Protein AF-A0A1M7G086-F1 (afdb_monomer_lite)

InterPro domains:
  IPR045601 Domain of unknown function DUF6455 [PF20056] (31-114)

Structure (mmCIF, N/CA/C/O backbone):
data_AF-A0A1M7G086-F1
#
_entry.id   AF-A0A1M7G086-F1
#
loop_
_atom_site.group_PDB
_atom_site.id
_atom_site.type_symbol
_atom_site.label_atom_id
_atom_site.label_alt_id
_atom_site.label_comp_id
_atom_site.label_asym_id
_atom_site.label_entity_id
_atom_site.label_seq_id
_atom_site.pdbx_PDB_ins_code
_atom_site.Cartn_x
_atom_site.C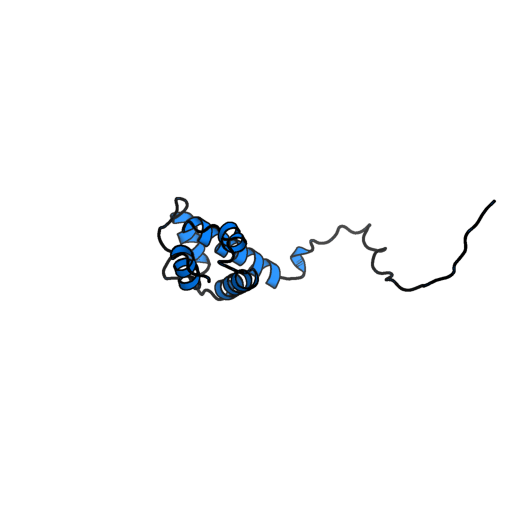artn_y
_atom_site.Cartn_z
_atom_site.occupancy
_atom_site.B_iso_or_equiv
_atom_site.auth_seq_id
_atom_site.auth_comp_id
_atom_site.auth_asym_id
_atom_site.auth_atom_id
_atom_site.pdbx_PDB_model_num
ATOM 1 N N . MET A 1 1 ? -22.272 62.117 -4.394 1.00 41.25 1 MET A N 1
ATOM 2 C CA . MET A 1 1 ? -21.751 61.098 -5.332 1.00 41.25 1 MET A CA 1
ATOM 3 C C . MET A 1 1 ? -20.265 61.416 -5.465 1.00 41.25 1 MET A C 1
ATOM 5 O O . MET A 1 1 ? -19.982 62.514 -5.905 1.00 41.25 1 MET A O 1
ATOM 9 N N . THR A 1 2 ? -19.263 60.685 -4.978 1.00 35.91 2 THR A N 1
ATOM 10 C CA . THR A 1 2 ? -19.073 59.279 -4.563 1.00 35.91 2 THR A CA 1
ATOM 11 C C . THR A 1 2 ? -17.717 59.305 -3.799 1.00 35.91 2 THR A C 1
ATOM 13 O O . THR A 1 2 ? -16.793 59.944 -4.287 1.00 35.91 2 THR A O 1
ATOM 16 N N . GLN A 1 3 ? -17.606 58.961 -2.501 1.00 42.09 3 GLN A N 1
ATOM 17 C CA . GLN A 1 3 ? -17.031 57.695 -1.964 1.00 42.09 3 GLN A CA 1
ATOM 18 C C . GLN A 1 3 ? -15.925 57.094 -2.873 1.00 42.09 3 GLN A C 1
ATOM 20 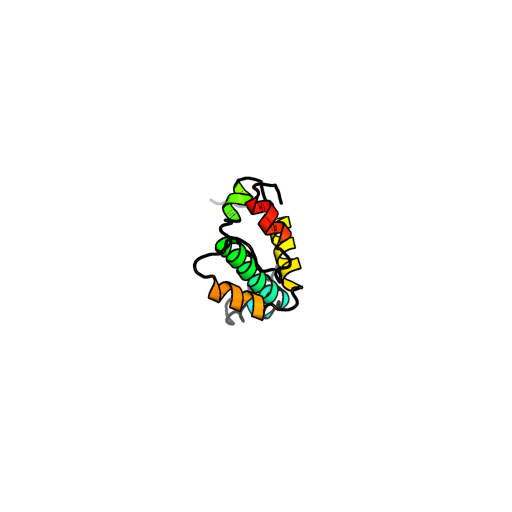O O . GLN A 1 3 ? -16.173 56.932 -4.058 1.00 42.09 3 GLN A O 1
ATOM 25 N N . VAL A 1 4 ? -14.692 56.752 -2.465 1.00 45.81 4 VAL A N 1
ATOM 26 C CA . VAL A 1 4 ? -14.196 55.893 -1.360 1.00 45.81 4 VAL A CA 1
ATOM 27 C C . VAL A 1 4 ? -12.667 56.153 -1.272 1.00 45.81 4 VAL A C 1
ATOM 29 O O . VAL A 1 4 ? -11.994 56.137 -2.295 1.00 45.81 4 VAL A O 1
ATOM 32 N N . LYS A 1 5 ? -12.111 56.715 -0.194 1.00 41.81 5 LYS A N 1
ATOM 33 C CA . LYS A 1 5 ? -11.419 56.064 0.942 1.00 41.81 5 LYS A CA 1
ATOM 34 C C . LYS A 1 5 ? -10.321 55.021 0.634 1.00 41.81 5 LYS A C 1
ATOM 36 O O . LYS A 1 5 ? -10.526 54.031 -0.047 1.00 41.81 5 LYS A O 1
ATOM 41 N N . ASP A 1 6 ? -9.212 55.249 1.335 1.00 43.94 6 ASP A N 1
ATOM 42 C CA . ASP A 1 6 ? -8.235 54.285 1.849 1.00 43.94 6 ASP A CA 1
ATOM 43 C C . ASP A 1 6 ? -7.081 53.784 0.969 1.00 43.94 6 ASP A C 1
ATOM 45 O O . ASP A 1 6 ? -7.074 52.719 0.361 1.00 43.94 6 ASP A O 1
ATOM 49 N N . LYS A 1 7 ? -5.998 54.553 1.101 1.00 50.75 7 LYS A N 1
ATOM 50 C CA . LYS A 1 7 ? -4.621 54.077 1.176 1.00 50.75 7 LYS A CA 1
ATOM 51 C C . LYS A 1 7 ? -4.497 52.951 2.216 1.00 50.75 7 LYS A C 1
ATOM 53 O O . LYS A 1 7 ? -4.474 53.242 3.407 1.00 50.75 7 LYS A O 1
ATOM 58 N N . ARG A 1 8 ? -4.281 51.700 1.804 1.00 43.16 8 ARG A N 1
ATOM 59 C CA . ARG A 1 8 ? -3.604 50.703 2.656 1.00 43.16 8 ARG A CA 1
ATOM 60 C C . ARG A 1 8 ? -2.982 49.579 1.822 1.00 43.16 8 ARG A C 1
ATOM 62 O O . ARG A 1 8 ? -3.694 48.825 1.179 1.00 43.16 8 ARG A O 1
ATOM 69 N N . ALA A 1 9 ? -1.648 49.506 1.901 1.00 41.16 9 ALA A N 1
ATOM 70 C CA . ALA A 1 9 ? -0.777 48.351 1.643 1.00 41.16 9 ALA A CA 1
ATOM 71 C C . ALA A 1 9 ? -0.932 47.677 0.258 1.00 41.16 9 ALA A C 1
ATOM 73 O O . ALA A 1 9 ? -1.770 46.813 0.064 1.00 41.16 9 ALA A O 1
ATOM 74 N N . ALA A 1 10 ? -0.141 47.977 -0.777 1.00 43.66 10 ALA A N 1
ATOM 75 C CA . ALA A 1 10 ? 1.315 47.811 -0.814 1.00 43.66 10 ALA A CA 1
ATOM 76 C C . ALA A 1 10 ? 1.794 46.693 0.129 1.00 43.66 10 ALA A C 1
ATOM 78 O O . ALA A 1 10 ? 2.229 47.006 1.229 1.00 43.66 10 ALA A O 1
ATOM 79 N N . LEU A 1 11 ? 1.611 45.422 -0.272 1.00 49.44 11 LEU A N 1
ATOM 80 C CA . LEU A 1 11 ? 2.440 44.235 0.041 1.00 49.44 11 LEU A CA 1
ATOM 81 C C . LEU A 1 11 ? 1.660 42.934 -0.262 1.00 49.44 11 LEU A C 1
ATOM 83 O O . LEU A 1 11 ? 1.103 42.321 0.645 1.00 49.44 11 LEU A O 1
ATOM 87 N N . ARG A 1 12 ? 1.649 42.466 -1.521 1.00 47.72 12 ARG A N 1
ATOM 88 C CA . ARG A 1 12 ? 1.525 41.024 -1.828 1.00 47.72 12 ARG A CA 1
ATOM 89 C C . ARG A 1 12 ? 1.926 40.728 -3.289 1.00 47.72 12 ARG A C 1
ATOM 91 O O . ARG A 1 12 ? 1.100 40.764 -4.184 1.00 47.72 12 ARG A O 1
ATOM 98 N N . TYR A 1 13 ? 3.218 40.450 -3.471 1.00 40.59 13 TYR A N 1
ATOM 99 C CA . TYR A 1 13 ? 3.847 39.650 -4.539 1.00 40.59 13 TYR A CA 1
ATOM 100 C C . TYR A 1 13 ? 3.651 40.035 -6.030 1.00 40.59 13 TYR A C 1
ATOM 102 O O . TYR A 1 13 ? 2.607 39.754 -6.608 1.00 40.59 13 TYR A O 1
ATOM 110 N N . PRO A 1 14 ? 4.710 40.507 -6.727 1.00 44.12 14 PRO A N 1
ATOM 111 C CA . PRO A 1 14 ? 4.705 40.741 -8.180 1.00 44.12 14 PRO A CA 1
ATOM 112 C C . PRO A 1 14 ? 4.874 39.458 -9.027 1.00 44.12 14 PRO A C 1
ATOM 114 O O . PRO A 1 14 ? 5.130 39.531 -10.223 1.00 44.12 14 PRO A O 1
ATOM 117 N N . LEU A 1 15 ? 4.749 38.270 -8.429 1.00 50.16 15 LEU A N 1
ATOM 118 C CA . LEU A 1 15 ? 5.117 36.989 -9.052 1.00 50.16 15 LEU A CA 1
ATOM 119 C C . LEU A 1 15 ? 4.023 36.359 -9.929 1.00 50.16 15 LEU A C 1
ATOM 121 O O . LEU A 1 15 ? 4.302 35.408 -10.649 1.00 50.16 15 LEU A O 1
ATOM 125 N N . CYS A 1 16 ? 2.788 36.865 -9.890 1.00 44.06 16 CYS A N 1
ATOM 126 C CA . CYS A 1 16 ? 1.666 36.220 -10.581 1.00 44.06 16 CYS A CA 1
ATOM 127 C C . CYS A 1 16 ? 1.439 36.733 -12.015 1.00 44.06 16 CYS A C 1
ATOM 129 O O . CYS A 1 16 ? 0.736 36.101 -12.794 1.00 44.06 16 CYS A O 1
ATOM 131 N N . GLN A 1 17 ? 2.038 37.864 -12.398 1.00 49.94 17 GLN A N 1
ATOM 132 C CA . GLN A 1 17 ? 1.616 38.580 -13.609 1.00 49.94 17 GLN A CA 1
ATOM 133 C C . GLN A 1 17 ? 2.445 38.268 -14.868 1.00 49.94 17 GLN A C 1
ATOM 135 O O . GLN A 1 17 ? 2.141 38.790 -15.934 1.00 49.94 17 GLN A O 1
ATOM 140 N N . ALA A 1 18 ? 3.457 37.398 -14.770 1.00 41.72 18 ALA A N 1
ATOM 141 C CA . ALA A 1 18 ? 4.342 37.036 -15.886 1.00 41.72 18 ALA A CA 1
ATOM 142 C C . ALA A 1 18 ? 4.100 35.626 -16.474 1.00 41.72 18 ALA A C 1
ATOM 144 O O . ALA A 1 18 ? 4.887 35.174 -17.300 1.00 41.72 18 ALA A O 1
ATOM 145 N N . LEU A 1 19 ? 3.042 34.913 -16.064 1.00 51.12 19 LEU A N 1
ATOM 146 C CA . LEU A 1 19 ? 2.844 33.481 -16.363 1.00 51.12 19 LEU A CA 1
ATOM 147 C C . LEU A 1 19 ? 1.754 33.171 -17.409 1.00 51.12 19 LEU A C 1
ATOM 149 O O . LEU A 1 19 ? 1.246 32.055 -17.435 1.00 51.12 19 LEU A O 1
ATOM 153 N N . THR A 1 20 ? 1.365 34.119 -18.267 1.00 52.78 20 THR A N 1
ATOM 154 C CA . THR A 1 20 ? 0.249 33.901 -19.215 1.00 52.78 20 THR A CA 1
ATOM 155 C C . THR A 1 20 ? 0.625 33.799 -20.694 1.00 52.78 20 THR A C 1
ATOM 157 O O . THR A 1 20 ? -0.281 33.594 -21.491 1.00 52.78 20 THR A O 1
ATOM 160 N N . ASP A 1 21 ? 1.903 33.894 -21.089 1.00 44.72 21 ASP A N 1
ATOM 161 C CA . ASP 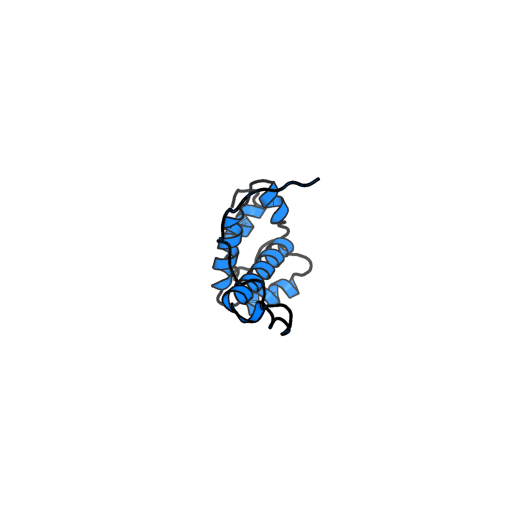A 1 21 ? 2.262 33.956 -22.527 1.00 44.72 21 ASP A CA 1
ATOM 162 C C . ASP A 1 21 ? 3.277 32.903 -23.013 1.00 44.72 21 ASP A C 1
ATOM 164 O O . ASP A 1 21 ? 3.464 32.714 -24.210 1.00 44.72 21 ASP A O 1
ATOM 168 N N . GLN A 1 22 ? 3.911 32.147 -22.115 1.00 47.16 22 GLN A N 1
ATOM 169 C CA . GLN A 1 22 ? 4.819 31.059 -22.491 1.00 47.16 22 GLN A CA 1
ATOM 170 C C . GLN A 1 22 ? 4.280 29.781 -21.871 1.00 47.16 22 GLN A C 1
ATOM 172 O O . GLN A 1 22 ? 4.285 29.650 -20.649 1.00 47.16 22 GLN A O 1
ATOM 177 N N . GLY A 1 23 ? 3.742 28.894 -22.716 1.00 48.12 23 GLY A N 1
ATOM 178 C CA . GLY A 1 23 ? 3.108 27.641 -22.312 1.00 48.12 23 GLY A CA 1
ATOM 179 C C . GLY A 1 23 ? 3.872 26.979 -21.174 1.00 48.12 23 GLY A C 1
ATOM 180 O O . GLY A 1 23 ? 5.068 26.725 -21.308 1.00 48.12 23 GLY A O 1
ATOM 181 N N . CYS A 1 24 ? 3.186 26.770 -20.048 1.00 39.19 24 CYS A N 1
ATOM 182 C CA . CYS A 1 24 ? 3.774 26.207 -18.843 1.00 39.19 24 CYS A CA 1
ATOM 183 C C . CYS A 1 24 ? 4.544 24.932 -19.211 1.00 39.19 24 CYS A C 1
ATOM 185 O O . CYS A 1 24 ? 3.905 23.948 -19.601 1.00 39.19 24 CYS A O 1
ATOM 187 N N . PRO A 1 25 ? 5.886 24.902 -19.107 1.00 51.28 25 PRO A N 1
ATOM 188 C CA . PRO A 1 25 ? 6.582 23.636 -19.150 1.00 51.28 25 PRO A CA 1
ATOM 189 C C . PRO A 1 25 ? 6.059 22.836 -17.961 1.00 51.28 25 PRO A C 1
ATOM 191 O O . PRO A 1 25 ? 5.963 23.339 -16.841 1.00 51.28 25 PRO A O 1
ATOM 194 N N . ASN A 1 26 ? 5.608 21.628 -18.267 1.00 58.09 26 ASN A N 1
ATOM 195 C CA . ASN A 1 26 ? 4.875 20.739 -17.388 1.00 58.09 26 ASN A CA 1
ATOM 196 C C . ASN A 1 26 ? 5.450 20.754 -15.954 1.00 58.09 26 ASN A C 1
ATOM 198 O O . ASN A 1 26 ? 6.633 20.467 -15.763 1.00 58.09 26 ASN A O 1
ATOM 202 N N . MET A 1 27 ? 4.627 21.070 -14.942 1.00 49.97 27 MET A N 1
ATOM 203 C CA . MET A 1 27 ? 5.045 21.130 -13.524 1.00 49.97 27 MET A CA 1
ATOM 204 C C . MET A 1 27 ? 5.615 19.787 -13.009 1.00 49.97 27 MET A C 1
ATOM 206 O O . MET A 1 27 ? 6.244 19.726 -11.957 1.00 49.97 27 MET A O 1
ATOM 210 N N . GLU A 1 28 ? 5.448 18.711 -13.780 1.00 48.66 28 GLU A N 1
ATOM 211 C CA . GLU A 1 28 ? 6.008 17.376 -13.554 1.00 48.66 28 GLU A CA 1
ATOM 212 C C . GLU A 1 28 ? 7.532 17.286 -13.750 1.00 48.66 28 GLU A C 1
ATOM 214 O O . GLU A 1 28 ? 8.157 16.384 -13.198 1.00 48.66 28 GLU A O 1
ATOM 219 N N . ALA A 1 29 ? 8.157 18.211 -14.488 1.00 48.72 29 ALA A N 1
ATOM 220 C CA . ALA A 1 29 ? 9.586 18.135 -14.808 1.00 48.72 29 ALA A CA 1
ATOM 221 C C . ALA A 1 29 ? 10.522 18.648 -13.693 1.00 48.72 29 ALA A C 1
ATOM 223 O O . ALA A 1 29 ? 11.728 18.420 -13.768 1.00 48.72 29 ALA A O 1
ATOM 224 N N . LEU A 1 30 ? 10.004 19.330 -12.661 1.00 49.00 30 LEU A N 1
ATOM 225 C CA . LEU A 1 30 ? 10.837 20.010 -11.656 1.00 49.00 30 LEU A CA 1
ATOM 226 C C . LEU A 1 30 ? 11.079 19.212 -10.358 1.00 49.00 30 LEU A C 1
ATOM 228 O O . LEU A 1 30 ? 11.795 19.707 -9.494 1.00 49.00 30 LEU A O 1
ATOM 232 N N . MET A 1 31 ? 10.520 18.000 -10.206 1.00 51.97 31 MET A N 1
ATOM 233 C CA . MET A 1 31 ? 10.630 17.188 -8.976 1.00 51.97 31 MET A CA 1
ATOM 234 C C . MET A 1 31 ? 10.640 15.667 -9.284 1.00 51.97 31 MET A C 1
ATOM 236 O O . MET A 1 31 ? 9.594 15.021 -9.199 1.00 51.97 31 MET A O 1
ATOM 240 N N . PRO A 1 32 ? 11.785 15.044 -9.630 1.00 55.09 32 PRO A N 1
ATOM 241 C CA . PRO A 1 32 ? 11.866 13.595 -9.900 1.00 55.09 32 PRO A CA 1
ATOM 242 C C . PRO A 1 32 ? 11.544 12.713 -8.674 1.00 55.09 32 PRO A C 1
ATOM 244 O O . PRO A 1 32 ? 11.142 11.556 -8.800 1.00 55.09 32 PRO A O 1
ATOM 247 N N . GLU A 1 33 ? 11.669 13.261 -7.468 1.00 61.16 33 GLU A N 1
ATOM 248 C CA . GLU A 1 33 ? 11.198 12.631 -6.229 1.00 61.16 33 GLU A CA 1
ATOM 249 C C . GLU A 1 33 ? 9.670 12.460 -6.208 1.00 61.16 33 GLU A C 1
ATOM 251 O O . GLU A 1 33 ? 9.157 11.428 -5.779 1.00 61.16 33 GLU A O 1
ATOM 256 N N . ASN A 1 34 ? 8.930 13.416 -6.776 1.00 72.69 34 ASN A N 1
ATOM 257 C CA . ASN A 1 34 ? 7.472 13.392 -6.811 1.00 72.69 34 ASN A CA 1
ATOM 258 C C . ASN A 1 34 ? 6.942 12.297 -7.751 1.00 72.69 34 ASN A C 1
ATOM 260 O O . ASN A 1 34 ? 5.966 11.627 -7.423 1.00 72.69 34 ASN A O 1
ATOM 264 N N . THR A 1 35 ? 7.601 12.059 -8.890 1.00 80.56 35 THR A N 1
ATOM 265 C CA . THR A 1 35 ? 7.208 10.986 -9.822 1.00 80.56 35 THR A CA 1
ATOM 266 C C . THR A 1 35 ? 7.451 9.600 -9.227 1.00 80.56 35 THR A C 1
ATOM 268 O O . THR A 1 35 ? 6.613 8.710 -9.381 1.00 80.56 35 THR A O 1
ATOM 271 N N . THR A 1 36 ? 8.543 9.428 -8.476 1.00 85.44 36 THR A N 1
ATOM 272 C CA . THR A 1 36 ? 8.829 8.181 -7.752 1.00 85.44 36 THR A CA 1
ATOM 273 C C . THR A 1 36 ? 7.794 7.927 -6.660 1.00 85.44 36 THR A C 1
ATOM 275 O O . THR A 1 36 ? 7.234 6.833 -6.603 1.00 85.44 36 THR A O 1
ATOM 278 N N . LEU A 1 37 ? 7.485 8.929 -5.832 1.00 88.12 37 LEU A N 1
ATOM 279 C CA . LEU A 1 37 ? 6.476 8.802 -4.777 1.00 88.12 37 LEU A CA 1
ATOM 280 C C . LEU A 1 37 ? 5.082 8.527 -5.348 1.00 88.12 37 LEU A C 1
ATOM 282 O O . LEU A 1 37 ? 4.408 7.624 -4.869 1.00 88.12 37 LEU A O 1
ATOM 286 N N . LYS A 1 38 ? 4.676 9.220 -6.419 1.00 87.38 38 LYS A N 1
ATOM 287 C CA . LYS A 1 38 ? 3.398 8.967 -7.107 1.00 87.38 38 LYS A CA 1
ATOM 288 C C . LYS A 1 38 ? 3.287 7.538 -7.629 1.00 87.38 38 LYS A C 1
ATOM 290 O O . LYS A 1 38 ? 2.256 6.901 -7.435 1.00 87.38 38 LYS A O 1
ATOM 295 N N . ARG A 1 39 ? 4.346 7.019 -8.263 1.00 88.56 39 ARG A N 1
ATOM 296 C CA . ARG A 1 39 ? 4.374 5.626 -8.734 1.00 88.56 39 ARG A CA 1
ATOM 297 C C . ARG A 1 39 ? 4.168 4.654 -7.576 1.00 88.56 39 ARG A C 1
ATOM 299 O O . ARG A 1 39 ? 3.358 3.743 -7.686 1.00 88.56 39 ARG A O 1
ATOM 306 N N . HIS A 1 40 ? 4.885 4.848 -6.472 1.00 91.12 40 HIS A N 1
ATOM 307 C CA . HIS A 1 40 ? 4.794 3.937 -5.332 1.00 91.12 40 HIS A CA 1
ATOM 308 C C . HIS A 1 40 ? 3.481 4.094 -4.561 1.00 91.12 40 HIS A C 1
ATOM 310 O O . HIS A 1 40 ? 2.958 3.095 -4.088 1.00 91.12 40 HIS A O 1
ATOM 316 N N . ALA A 1 41 ? 2.894 5.291 -4.513 1.00 91.06 41 ALA A N 1
ATOM 317 C CA . ALA A 1 41 ? 1.542 5.494 -4.001 1.00 91.06 41 ALA A CA 1
ATOM 318 C C . ALA A 1 41 ? 0.518 4.671 -4.793 1.00 91.06 41 ALA A C 1
ATOM 320 O O . ALA A 1 41 ? -0.258 3.930 -4.197 1.00 91.06 41 ALA A O 1
ATOM 321 N N . ALA A 1 42 ? 0.592 4.704 -6.128 1.00 91.06 42 ALA A N 1
ATOM 322 C CA . ALA A 1 42 ? -0.264 3.879 -6.979 1.00 91.06 42 ALA A CA 1
ATOM 323 C C . ALA A 1 42 ? -0.016 2.369 -6.790 1.00 91.06 42 ALA A C 1
ATOM 325 O O . ALA A 1 42 ? -0.956 1.581 -6.834 1.00 91.06 42 ALA A O 1
ATOM 326 N N . LEU A 1 43 ? 1.233 1.944 -6.558 1.00 91.50 43 LEU A N 1
ATOM 327 C CA . LEU A 1 43 ? 1.549 0.537 -6.278 1.00 91.50 43 LEU A CA 1
ATOM 328 C C . LEU A 1 43 ? 1.020 0.070 -4.919 1.00 91.50 43 LEU A C 1
ATOM 330 O O . LEU A 1 43 ? 0.514 -1.045 -4.827 1.00 91.50 43 LEU A O 1
ATOM 334 N N . VAL A 1 44 ? 1.137 0.897 -3.877 1.00 93.25 44 VAL A N 1
ATOM 335 C CA . VAL A 1 44 ? 0.612 0.596 -2.536 1.00 93.25 44 VAL A CA 1
ATOM 336 C C . VAL A 1 44 ? -0.908 0.478 -2.575 1.00 93.25 44 VAL A C 1
ATOM 338 O O . VAL A 1 44 ? -1.441 -0.502 -2.061 1.00 93.25 44 VAL A O 1
ATOM 341 N N . ASP A 1 45 ? -1.584 1.415 -3.238 1.00 92.81 45 ASP A N 1
ATOM 342 C CA . ASP A 1 45 ? -3.034 1.379 -3.430 1.00 92.81 45 ASP A CA 1
ATOM 343 C C . ASP A 1 45 ? -3.477 0.131 -4.211 1.00 92.81 45 ASP A C 1
ATOM 345 O O . ASP A 1 45 ? -4.331 -0.638 -3.768 1.00 92.81 45 ASP A O 1
ATOM 349 N N . ARG A 1 46 ? -2.816 -0.159 -5.338 1.00 93.06 46 ARG A N 1
ATOM 350 C CA . ARG A 1 46 ? -3.105 -1.356 -6.135 1.00 93.06 46 ARG A CA 1
ATOM 351 C C . ARG A 1 46 ? -2.864 -2.647 -5.351 1.00 93.06 46 ARG A C 1
ATOM 353 O O . ARG A 1 46 ? -3.641 -3.590 -5.490 1.00 93.06 46 ARG A O 1
ATOM 360 N N . MET A 1 47 ? -1.807 -2.706 -4.541 1.00 94.00 47 MET A N 1
ATOM 361 C CA . MET A 1 47 ? -1.536 -3.844 -3.663 1.00 94.00 47 MET A CA 1
ATOM 362 C C . MET A 1 47 ? -2.655 -4.025 -2.641 1.00 94.00 47 MET A C 1
ATOM 364 O O . MET A 1 47 ? -3.166 -5.135 -2.532 1.00 94.00 47 MET A O 1
ATOM 368 N N . ALA A 1 48 ? -3.073 -2.952 -1.961 1.00 93.56 48 ALA A N 1
ATOM 369 C CA . ALA A 1 48 ? -4.168 -2.987 -0.994 1.00 93.56 48 ALA A CA 1
ATOM 370 C C . ALA A 1 48 ? -5.453 -3.541 -1.625 1.00 93.56 48 ALA A C 1
ATOM 372 O O . ALA A 1 48 ? -6.002 -4.529 -1.140 1.00 93.56 48 ALA A O 1
ATOM 373 N N . ASN A 1 49 ? -5.844 -2.994 -2.778 1.00 93.56 49 ASN A N 1
ATOM 374 C CA . ASN A 1 49 ? -7.004 -3.450 -3.540 1.00 93.56 49 ASN A CA 1
ATOM 375 C C . ASN A 1 49 ? -6.889 -4.926 -3.956 1.00 93.56 49 ASN A C 1
ATOM 377 O O . ASN A 1 49 ? -7.850 -5.685 -3.840 1.00 93.56 49 ASN A O 1
ATOM 381 N N . THR A 1 50 ? -5.703 -5.358 -4.396 1.00 94.44 50 THR A N 1
ATOM 382 C CA . THR A 1 50 ? -5.448 -6.756 -4.787 1.00 94.44 50 THR A CA 1
ATOM 383 C C . THR A 1 50 ? -5.641 -7.712 -3.611 1.00 94.44 50 THR A C 1
ATOM 385 O O . THR A 1 50 ? -6.155 -8.811 -3.800 1.00 94.44 50 THR A O 1
ATOM 388 N N . VAL A 1 51 ? -5.276 -7.298 -2.396 1.00 93.94 51 VAL A N 1
ATOM 389 C CA . VAL A 1 51 ? -5.441 -8.116 -1.186 1.00 93.94 51 VAL A CA 1
ATOM 390 C C . VAL A 1 51 ? -6.773 -7.886 -0.457 1.00 93.94 51 VAL A C 1
ATOM 392 O O . VAL A 1 51 ? -6.928 -8.298 0.693 1.00 93.94 51 VAL A O 1
ATOM 395 N N . GLY A 1 52 ? -7.728 -7.208 -1.104 1.00 93.25 52 GLY A N 1
ATOM 396 C CA . GLY A 1 52 ? -9.071 -6.966 -0.572 1.00 93.25 52 GLY A CA 1
ATOM 397 C C . GLY A 1 52 ? -9.144 -5.923 0.547 1.00 93.25 52 GLY A C 1
ATOM 398 O O . GLY A 1 52 ? -10.071 -5.959 1.355 1.00 93.25 52 GLY A O 1
ATOM 399 N N . ILE A 1 53 ? -8.170 -5.016 0.632 1.00 93.94 53 ILE A N 1
ATOM 400 C CA . ILE A 1 53 ? -8.142 -3.917 1.601 1.00 93.94 53 ILE A CA 1
ATOM 401 C C . ILE A 1 53 ? -8.465 -2.610 0.879 1.00 93.94 53 ILE A C 1
ATOM 403 O O . ILE A 1 53 ? -7.680 -2.145 0.057 1.00 93.94 53 ILE A O 1
ATOM 407 N N . ASP A 1 54 ? -9.572 -1.979 1.259 1.00 92.62 54 ASP A N 1
ATOM 408 C CA . ASP A 1 54 ? -9.886 -0.605 0.868 1.00 92.62 54 ASP A CA 1
ATOM 409 C C . ASP A 1 54 ? -9.241 0.371 1.869 1.00 92.62 54 ASP A C 1
ATOM 411 O O . ASP A 1 54 ? -9.655 0.472 3.028 1.00 92.62 54 ASP A O 1
ATOM 415 N N . LEU A 1 55 ? -8.175 1.062 1.451 1.00 91.12 55 LEU A N 1
ATOM 416 C CA . LEU A 1 55 ? -7.454 2.004 2.315 1.00 91.12 55 LEU A CA 1
ATOM 417 C C . LEU A 1 55 ? -8.313 3.214 2.702 1.00 91.12 55 LEU A C 1
ATOM 419 O O . LEU A 1 55 ? -8.165 3.714 3.818 1.00 91.12 55 LEU A O 1
ATOM 423 N N . GLU A 1 56 ? -9.208 3.671 1.823 1.00 91.81 56 GLU A N 1
ATOM 424 C CA . GLU A 1 56 ? -10.102 4.796 2.103 1.00 91.81 56 GLU A CA 1
ATOM 425 C C . GLU A 1 56 ? -11.119 4.408 3.176 1.00 91.81 56 GLU A C 1
ATOM 427 O O . GLU A 1 56 ? -11.336 5.156 4.132 1.00 91.81 56 GLU A O 1
ATOM 432 N N . GLU A 1 57 ? -11.682 3.202 3.078 1.00 92.94 57 GLU A N 1
ATOM 433 C CA . GLU A 1 57 ? -12.563 2.657 4.109 1.00 92.94 57 GLU A CA 1
ATOM 434 C C . GLU A 1 57 ? -11.834 2.537 5.453 1.00 92.94 57 GLU A C 1
ATOM 436 O O . GLU A 1 57 ? -12.353 2.979 6.480 1.00 92.94 57 GLU A O 1
ATOM 441 N N . LYS A 1 58 ? -10.611 1.986 5.472 1.00 92.69 58 LYS A N 1
ATOM 442 C CA . LYS A 1 58 ? -9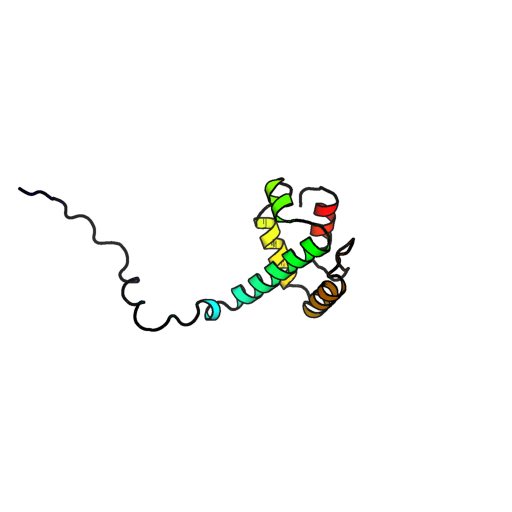.822 1.846 6.711 1.00 92.69 58 LYS A CA 1
ATOM 443 C C . LYS A 1 58 ? -9.469 3.199 7.324 1.00 92.69 58 LYS A C 1
ATOM 445 O O . LYS A 1 58 ? -9.511 3.328 8.548 1.00 92.69 58 LYS A O 1
ATOM 450 N N . LEU A 1 59 ? -9.175 4.198 6.497 1.00 92.88 59 LEU A N 1
ATOM 451 C CA . LEU 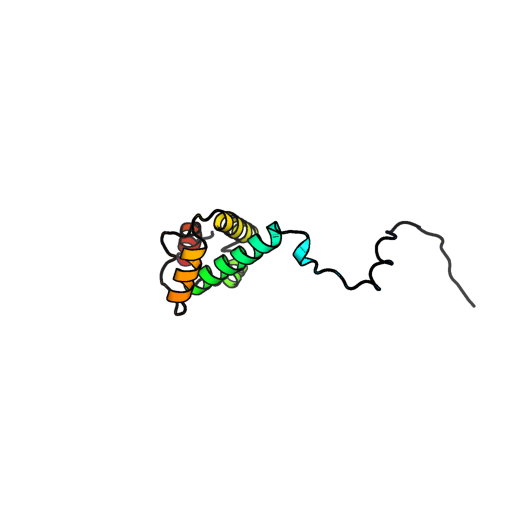A 1 59 ? -8.932 5.571 6.931 1.00 92.88 59 LEU A CA 1
ATOM 452 C C . LEU A 1 59 ? -10.194 6.186 7.556 1.00 92.88 59 LEU A C 1
ATOM 454 O O . LEU A 1 59 ? -10.140 6.722 8.661 1.00 92.88 59 LEU A O 1
ATOM 458 N N . MET A 1 60 ? -11.352 6.052 6.901 1.00 91.62 60 MET A N 1
ATOM 459 C CA . MET A 1 60 ? -12.635 6.534 7.432 1.00 91.62 60 MET A CA 1
ATOM 460 C C . MET A 1 60 ? -13.059 5.805 8.713 1.00 91.62 60 MET A C 1
ATOM 462 O O . MET A 1 60 ? -13.648 6.415 9.605 1.00 91.62 60 MET A O 1
ATOM 466 N N . ALA A 1 61 ? -12.736 4.516 8.829 1.00 91.81 61 ALA A N 1
ATOM 467 C CA . ALA A 1 61 ? -12.972 3.714 10.024 1.00 91.81 61 ALA A CA 1
ATOM 468 C C . ALA A 1 61 ? -12.010 4.047 11.183 1.00 91.81 61 ALA A C 1
ATOM 470 O O . ALA A 1 61 ? -12.171 3.499 12.273 1.00 91.81 61 ALA A O 1
ATOM 471 N N . GLY A 1 62 ? -11.014 4.917 10.968 1.00 92.50 62 GLY A N 1
ATOM 472 C CA . GLY A 1 62 ? -9.997 5.254 11.965 1.00 92.50 62 GLY A CA 1
ATOM 473 C C . GLY A 1 62 ? -9.065 4.086 12.289 1.00 92.50 62 GLY A C 1
ATOM 474 O O . GLY A 1 62 ? -8.569 3.994 13.404 1.00 92.50 62 GLY A O 1
ATOM 475 N N . MET A 1 63 ? -8.880 3.166 11.341 1.00 90.81 63 MET A N 1
ATOM 476 C CA . MET A 1 63 ? -7.995 1.999 11.448 1.00 90.81 63 MET A CA 1
ATOM 477 C C . MET A 1 63 ? -6.616 2.248 10.829 1.00 90.81 63 MET A C 1
ATOM 479 O O . MET A 1 63 ? -5.726 1.405 10.932 1.00 90.81 63 MET A O 1
ATOM 483 N N . LEU A 1 64 ? -6.479 3.375 10.141 1.00 92.69 64 LEU A N 1
ATOM 484 C CA . LEU A 1 64 ? -5.313 3.824 9.406 1.00 92.69 64 LEU A CA 1
ATOM 485 C C . LEU A 1 64 ? -5.340 5.354 9.418 1.00 92.69 64 LEU A C 1
ATOM 487 O O . LEU A 1 64 ? -6.422 5.937 9.386 1.00 92.69 64 LEU A O 1
ATOM 491 N N . ASP A 1 65 ? -4.183 6.002 9.439 1.00 91.62 65 ASP A N 1
ATOM 492 C CA . ASP A 1 65 ? -4.052 7.449 9.282 1.00 91.62 65 ASP A CA 1
ATOM 493 C C . ASP A 1 65 ? -3.303 7.806 7.985 1.00 91.62 65 ASP A C 1
ATOM 495 O O . ASP A 1 65 ? -2.668 6.975 7.327 1.00 91.62 65 ASP A O 1
ATOM 499 N N . VAL A 1 66 ? -3.423 9.072 7.577 1.00 89.19 66 VAL A N 1
ATOM 500 C CA . VAL A 1 66 ? -2.784 9.573 6.348 1.00 89.19 66 VAL A CA 1
ATOM 501 C C . VAL A 1 66 ? -1.258 9.490 6.449 1.00 89.19 66 VAL A C 1
ATOM 503 O O . VAL A 1 66 ? -0.593 9.204 5.452 1.00 89.19 66 VAL A O 1
ATOM 506 N N . ASP A 1 67 ? -0.710 9.688 7.648 1.00 90.75 67 ASP A N 1
ATOM 507 C CA . ASP A 1 67 ? 0.728 9.623 7.897 1.00 90.75 67 ASP A CA 1
ATOM 508 C C . ASP A 1 67 ? 1.262 8.191 7.710 1.00 90.75 67 ASP A C 1
ATOM 510 O O . ASP A 1 67 ? 2.255 8.010 7.004 1.00 90.75 67 ASP A O 1
ATOM 514 N N . THR A 1 68 ? 0.555 7.155 8.188 1.00 91.69 68 THR A N 1
ATOM 515 C CA . THR A 1 68 ? 0.932 5.747 7.951 1.00 91.69 68 THR A CA 1
ATOM 516 C C . THR A 1 68 ? 0.866 5.378 6.472 1.00 91.69 68 THR A C 1
ATOM 518 O O . THR A 1 68 ? 1.698 4.604 5.995 1.00 91.69 68 THR A O 1
ATOM 521 N N . ILE A 1 69 ? -0.076 5.938 5.701 1.00 91.25 69 ILE A N 1
ATOM 522 C CA . ILE A 1 69 ? -0.086 5.758 4.238 1.00 91.25 69 ILE A CA 1
ATOM 523 C C . ILE A 1 69 ? 1.180 6.373 3.629 1.00 91.25 69 ILE A C 1
ATOM 525 O O . ILE A 1 69 ? 1.840 5.735 2.806 1.00 91.25 69 ILE A O 1
ATOM 529 N N . GLY A 1 70 ? 1.549 7.587 4.047 1.00 91.06 70 GLY A N 1
ATOM 530 C CA . GLY A 1 70 ? 2.788 8.241 3.625 1.00 91.06 70 GLY A CA 1
ATOM 531 C C . GLY A 1 70 ? 4.026 7.395 3.931 1.00 91.06 70 GLY A C 1
ATOM 532 O O . GLY A 1 70 ? 4.849 7.154 3.042 1.00 91.06 70 GLY A O 1
ATOM 533 N N . ASP A 1 71 ? 4.111 6.862 5.146 1.00 92.00 71 ASP A N 1
ATOM 534 C CA . ASP A 1 71 ? 5.189 5.973 5.576 1.00 92.00 71 ASP A CA 1
ATOM 535 C C . ASP A 1 71 ? 5.220 4.672 4.770 1.00 92.00 71 ASP A C 1
ATOM 537 O O . ASP A 1 71 ? 6.294 4.222 4.364 1.00 92.00 71 ASP A O 1
ATOM 541 N N . ALA A 1 72 ? 4.060 4.089 4.453 1.00 93.00 72 ALA A N 1
ATOM 542 C CA . ALA A 1 72 ? 3.960 2.904 3.607 1.00 93.00 72 ALA A CA 1
ATOM 543 C C . ALA A 1 72 ? 4.504 3.167 2.196 1.00 93.00 72 ALA A C 1
ATOM 545 O O . ALA A 1 72 ? 5.226 2.331 1.640 1.00 93.00 72 ALA A O 1
ATOM 546 N N . VAL A 1 73 ? 4.201 4.332 1.617 1.00 92.62 73 VAL A N 1
ATOM 547 C CA . VAL A 1 73 ? 4.729 4.744 0.309 1.00 92.62 73 VAL A CA 1
ATOM 548 C C . VAL A 1 73 ? 6.238 4.935 0.376 1.00 92.62 73 VAL A C 1
ATOM 550 O O . VAL A 1 73 ? 6.953 4.388 -0.466 1.00 92.62 73 VAL A O 1
ATOM 553 N N . LEU A 1 74 ? 6.741 5.637 1.394 1.00 91.44 74 LEU A N 1
ATOM 554 C CA . LEU A 1 74 ? 8.177 5.827 1.602 1.00 91.44 74 LEU A CA 1
ATOM 555 C C . LEU A 1 74 ? 8.900 4.487 1.776 1.00 91.44 74 LEU A C 1
ATOM 557 O O . LEU A 1 74 ? 9.916 4.248 1.120 1.00 91.44 74 LEU A O 1
ATOM 561 N N . ASN A 1 75 ? 8.347 3.563 2.563 1.00 90.69 75 ASN A N 1
ATOM 562 C CA . ASN A 1 75 ? 8.902 2.219 2.711 1.00 90.69 75 ASN A CA 1
ATOM 563 C C . ASN A 1 75 ? 8.913 1.460 1.382 1.00 90.69 75 ASN A C 1
ATOM 565 O O . ASN A 1 75 ? 9.909 0.795 1.067 1.00 90.69 75 ASN A O 1
ATOM 569 N N . CYS A 1 76 ? 7.841 1.590 0.597 1.00 91.00 76 CYS A N 1
ATOM 570 C CA . CYS A 1 76 ? 7.705 0.975 -0.718 1.00 91.00 76 CYS A CA 1
ATOM 571 C C . CYS A 1 76 ? 8.788 1.466 -1.690 1.00 91.00 76 CYS A C 1
ATOM 573 O O . CYS A 1 76 ? 9.355 0.645 -2.409 1.00 91.00 76 CYS A O 1
ATOM 575 N N . THR A 1 77 ? 9.164 2.754 -1.651 1.00 89.00 77 THR A N 1
ATOM 576 C CA . THR A 1 77 ? 10.257 3.285 -2.495 1.00 89.00 77 THR A CA 1
ATOM 577 C C . THR A 1 77 ? 11.614 2.621 -2.240 1.00 89.00 77 THR A C 1
ATOM 579 O O . THR A 1 77 ? 12.463 2.597 -3.127 1.00 89.00 77 THR A O 1
ATOM 582 N N . GLY A 1 78 ? 11.820 2.052 -1.047 1.00 84.69 78 GLY A N 1
ATOM 583 C CA . GLY A 1 78 ? 13.030 1.309 -0.691 1.00 84.69 78 GLY A CA 1
ATOM 584 C C . GLY A 1 78 ? 12.980 -0.187 -1.021 1.00 84.69 78 GLY A C 1
ATOM 585 O O . GLY A 1 78 ? 13.885 -0.917 -0.619 1.00 84.69 78 GLY A O 1
ATOM 586 N N . CYS A 1 79 ? 11.931 -0.676 -1.692 1.00 85.19 79 CYS A N 1
ATOM 587 C CA . CYS A 1 79 ? 11.851 -2.072 -2.119 1.00 85.19 79 CYS A CA 1
ATOM 588 C C . CYS A 1 79 ? 12.924 -2.379 -3.177 1.00 85.19 79 CYS A C 1
ATOM 590 O O . CYS A 1 79 ? 13.126 -1.623 -4.124 1.00 85.19 79 CYS A O 1
ATOM 592 N N . SER A 1 80 ? 13.598 -3.521 -3.036 1.00 75.88 80 SER A N 1
ATOM 593 C CA . SER A 1 80 ? 14.711 -3.912 -3.909 1.00 75.88 80 SER A CA 1
ATOM 594 C C . SER A 1 80 ? 14.278 -4.343 -5.317 1.00 75.88 80 SER A C 1
ATOM 596 O O . SER A 1 80 ? 15.106 -4.341 -6.224 1.00 75.88 80 SER A O 1
ATOM 598 N N . SER A 1 81 ? 12.997 -4.685 -5.509 1.00 78.69 81 SER A N 1
ATOM 599 C CA . SER A 1 81 ? 12.476 -5.236 -6.767 1.00 78.69 81 SER A CA 1
ATOM 600 C C . SER A 1 81 ? 11.074 -4.708 -7.120 1.00 78.69 81 SER A C 1
ATOM 602 O O . SER A 1 81 ? 10.098 -5.464 -7.095 1.00 78.69 81 SER A O 1
ATOM 604 N N . PRO A 1 82 ? 10.934 -3.432 -7.529 1.00 75.12 82 PRO A N 1
ATOM 605 C CA . PRO A 1 82 ? 9.644 -2.897 -7.975 1.00 75.12 82 PRO A CA 1
ATOM 606 C C . PRO A 1 82 ? 9.085 -3.644 -9.200 1.00 75.12 82 PRO A C 1
ATOM 608 O O . PRO A 1 82 ? 7.877 -3.829 -9.314 1.00 75.12 82 PRO A O 1
ATOM 611 N N . GLY A 1 83 ? 9.953 -4.149 -10.085 1.00 81.94 83 GLY A N 1
ATOM 612 C CA . GLY A 1 83 ? 9.525 -4.917 -11.258 1.00 81.94 83 GLY A CA 1
ATOM 613 C C . GLY A 1 83 ? 8.917 -6.286 -10.927 1.00 81.94 83 GLY A C 1
ATOM 614 O O . GLY A 1 83 ? 8.032 -6.739 -11.647 1.00 81.94 83 GLY A O 1
ATOM 615 N N . ASP A 1 84 ? 9.362 -6.947 -9.852 1.00 85.00 84 ASP A N 1
ATOM 616 C CA . ASP A 1 84 ? 8.752 -8.208 -9.398 1.00 85.00 84 ASP A CA 1
ATOM 617 C C . ASP A 1 84 ? 7.384 -7.959 -8.756 1.00 85.00 84 ASP A C 1
ATOM 619 O O . ASP A 1 84 ? 6.458 -8.740 -8.971 1.00 85.00 84 ASP A O 1
ATOM 623 N N . CYS A 1 85 ? 7.239 -6.845 -8.028 1.00 87.94 85 CYS A N 1
ATOM 624 C CA . CYS A 1 85 ? 5.962 -6.414 -7.459 1.00 87.94 85 CYS A CA 1
ATOM 625 C C . CYS A 1 85 ? 4.911 -6.183 -8.555 1.00 87.94 85 CYS A C 1
ATOM 627 O O . CYS A 1 85 ? 3.826 -6.752 -8.496 1.00 87.94 85 CYS A O 1
ATOM 629 N N . GLU A 1 86 ? 5.252 -5.416 -9.594 1.00 89.19 86 GLU A N 1
ATOM 630 C CA . GLU A 1 86 ? 4.346 -5.144 -10.718 1.00 89.19 86 GLU A CA 1
ATOM 631 C C . GLU A 1 86 ? 3.928 -6.428 -11.445 1.00 89.19 86 GLU A C 1
ATOM 633 O O . GLU A 1 86 ? 2.737 -6.656 -11.646 1.00 89.19 86 GLU A O 1
ATOM 638 N N . ARG A 1 87 ? 4.881 -7.321 -11.745 1.00 90.69 87 ARG A N 1
ATOM 639 C CA . ARG A 1 87 ? 4.577 -8.628 -12.354 1.00 90.69 87 ARG A CA 1
ATOM 640 C C . ARG A 1 87 ? 3.640 -9.469 -11.495 1.00 90.69 87 ARG A C 1
ATOM 642 O O . ARG A 1 87 ? 2.748 -10.127 -12.026 1.00 90.69 87 ARG A O 1
ATOM 649 N N . TRP A 1 88 ? 3.846 -9.466 -10.180 1.00 91.88 88 TRP A N 1
ATOM 650 C CA . TRP A 1 88 ? 2.975 -10.183 -9.260 1.00 91.88 88 TRP A CA 1
ATOM 651 C C . TRP A 1 88 ? 1.563 -9.582 -9.251 1.00 91.88 88 TRP A C 1
ATOM 653 O O . TRP A 1 88 ? 0.596 -10.333 -9.358 1.00 91.88 88 TRP A O 1
ATOM 663 N N . LEU A 1 89 ? 1.440 -8.252 -9.210 1.00 91.38 89 LEU A N 1
ATOM 664 C CA . LEU A 1 89 ? 0.153 -7.549 -9.260 1.00 91.38 89 LEU A CA 1
ATOM 665 C C . LEU A 1 89 ? -0.594 -7.784 -10.579 1.00 91.38 89 LEU A C 1
ATOM 667 O O . LEU A 1 89 ? -1.820 -7.873 -10.589 1.00 91.38 89 LEU A O 1
ATOM 671 N N . ASP A 1 90 ? 0.119 -7.880 -11.700 1.00 92.25 90 ASP A N 1
ATOM 672 C CA . ASP A 1 90 ? -0.479 -8.200 -13.000 1.00 92.25 90 ASP A CA 1
ATOM 673 C C . ASP A 1 90 ? -1.001 -9.644 -13.032 1.00 92.25 90 ASP A C 1
ATOM 675 O O . ASP A 1 90 ? -2.109 -9.897 -13.513 1.00 92.25 90 ASP A O 1
ATOM 679 N N . ALA A 1 91 ? -0.245 -10.585 -12.456 1.00 91.81 91 ALA A N 1
ATOM 680 C CA . ALA A 1 91 ? -0.644 -11.987 -12.349 1.00 91.81 91 ALA A CA 1
ATOM 681 C C . ALA A 1 91 ? -1.833 -12.215 -11.394 1.00 91.81 91 ALA A C 1
ATOM 683 O O . ALA A 1 91 ? -2.585 -13.167 -11.588 1.00 91.81 91 ALA A O 1
ATOM 684 N N . HIS A 1 92 ? -2.028 -11.339 -10.402 1.00 92.25 92 HIS A N 1
ATOM 685 C CA . HIS A 1 92 ? -3.085 -11.439 -9.385 1.00 92.25 92 HIS A CA 1
ATOM 686 C C . HIS A 1 92 ? -4.179 -10.379 -9.566 1.00 92.25 92 HIS A C 1
ATOM 688 O O . HIS A 1 92 ? -4.791 -9.932 -8.604 1.00 92.25 92 HIS A O 1
ATOM 694 N N . SER A 1 93 ? -4.478 -9.991 -10.808 1.00 86.94 93 SER A N 1
ATOM 695 C CA . SER A 1 93 ? -5.535 -9.007 -11.112 1.00 86.94 93 SER A CA 1
ATOM 696 C C . SER A 1 93 ? -6.942 -9.408 -10.636 1.00 86.94 93 SER A C 1
ATOM 698 O O . SER A 1 93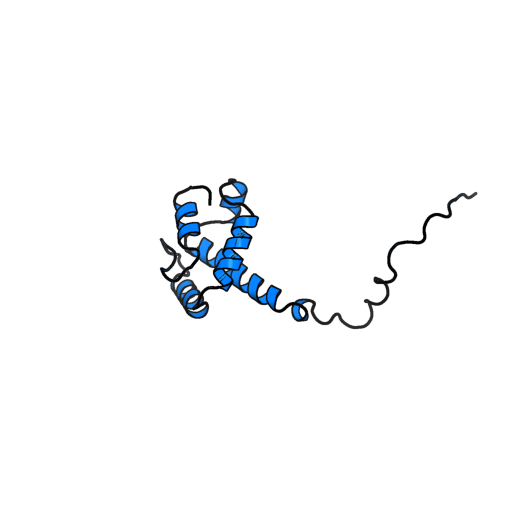 ? -7.806 -8.547 -10.496 1.00 86.94 93 SER A O 1
ATOM 700 N N . HIS A 1 94 ? -7.170 -10.694 -10.354 1.00 87.94 94 HIS A N 1
ATOM 701 C CA . HIS A 1 94 ? -8.415 -11.216 -9.777 1.00 87.94 94 HIS A CA 1
ATOM 702 C C . HIS A 1 94 ? -8.456 -11.189 -8.240 1.00 87.94 94 HIS A C 1
ATOM 704 O O . HIS A 1 94 ? -9.452 -11.613 -7.656 1.00 87.94 94 HIS A O 1
ATOM 710 N N . GLY A 1 95 ? -7.396 -10.698 -7.600 1.00 90.56 95 GLY A N 1
ATOM 711 C CA . GLY A 1 95 ? -7.231 -10.675 -6.154 1.00 90.56 95 GLY A CA 1
ATOM 712 C C . GLY A 1 95 ? -6.294 -11.767 -5.631 1.00 90.56 95 GLY A C 1
ATOM 713 O O . GLY A 1 95 ? -5.970 -12.734 -6.326 1.00 90.56 95 GLY A O 1
ATOM 714 N N . ALA A 1 96 ? -5.847 -11.589 -4.391 1.00 91.69 96 ALA A N 1
ATOM 715 C CA . ALA A 1 96 ? -5.011 -12.519 -3.643 1.00 91.69 96 ALA A CA 1
ATOM 716 C C . ALA A 1 96 ? -5.360 -12.462 -2.150 1.00 91.69 96 ALA A C 1
ATOM 718 O O . ALA A 1 96 ? -5.719 -11.407 -1.639 1.00 91.69 96 ALA A O 1
ATOM 719 N N . ASP A 1 97 ? -5.201 -13.569 -1.426 1.00 88.62 97 ASP A N 1
ATOM 720 C CA . ASP A 1 97 ? -5.499 -13.593 0.015 1.00 88.62 97 ASP A CA 1
ATOM 721 C C . ASP A 1 97 ? -4.435 -12.855 0.847 1.00 88.62 97 ASP A C 1
ATOM 723 O O . ASP A 1 97 ? -4.722 -12.312 1.912 1.00 88.62 97 ASP A O 1
ATOM 727 N N . ALA A 1 98 ? -3.192 -12.816 0.361 1.00 87.69 98 ALA A N 1
ATOM 728 C CA . ALA A 1 98 ? -2.062 -12.224 1.065 1.00 87.69 98 ALA A CA 1
ATOM 729 C C . ALA A 1 98 ? -1.115 -11.493 0.101 1.00 87.69 98 ALA A C 1
ATOM 731 O O . ALA A 1 98 ? -0.988 -11.892 -1.064 1.00 87.69 98 ALA A O 1
ATOM 732 N N . PRO A 1 99 ? -0.418 -10.442 0.573 1.00 88.56 99 PRO A N 1
ATOM 733 C CA . PRO A 1 99 ? 0.635 -9.796 -0.200 1.00 88.56 99 PRO A CA 1
ATOM 734 C C . PRO A 1 99 ? 1.810 -10.765 -0.432 1.00 88.56 99 PRO A C 1
ATOM 736 O O . PRO A 1 99 ? 2.017 -11.710 0.335 1.00 88.56 99 PRO A O 1
ATOM 739 N N . PRO A 1 100 ? 2.624 -10.548 -1.477 1.00 88.25 100 PRO A N 1
ATOM 740 C CA . PRO A 1 100 ? 3.763 -11.408 -1.743 1.00 88.25 100 PRO A CA 1
ATOM 741 C C . PRO A 1 100 ? 4.850 -11.200 -0.684 1.00 88.25 100 PRO A C 1
ATOM 743 O O . PRO A 1 100 ? 5.048 -10.089 -0.198 1.00 88.25 100 PRO A O 1
ATOM 746 N N . SER A 1 101 ? 5.643 -12.237 -0.403 1.00 85.06 101 SER A N 1
ATOM 747 C CA . SER A 1 101 ? 6.728 -12.187 0.595 1.00 85.06 101 SER A CA 1
ATOM 748 C C . SER A 1 101 ? 7.810 -11.137 0.307 1.00 85.06 101 SER A C 1
ATOM 750 O O . SER A 1 101 ? 8.556 -10.750 1.203 1.00 85.06 101 SER A O 1
ATOM 752 N N . ILE A 1 102 ? 7.895 -10.656 -0.936 1.00 84.38 102 ILE A N 1
ATOM 753 C CA . ILE A 1 102 ? 8.791 -9.568 -1.352 1.00 84.38 102 ILE A CA 1
ATOM 754 C C . ILE A 1 102 ? 8.274 -8.171 -0.959 1.00 84.38 102 ILE A C 1
ATOM 756 O O . ILE A 1 102 ? 9.005 -7.186 -1.086 1.00 84.38 102 ILE A O 1
ATOM 760 N N . CYS A 1 103 ? 7.015 -8.051 -0.525 1.00 90.19 103 CYS A N 1
ATOM 761 C CA . CYS A 1 103 ? 6.406 -6.776 -0.174 1.00 90.19 103 CYS A CA 1
ATOM 762 C C . CYS A 1 103 ? 6.919 -6.293 1.186 1.00 90.19 103 CYS A C 1
ATOM 764 O O . CYS A 1 103 ? 6.776 -6.961 2.210 1.00 90.19 103 CYS A O 1
ATOM 766 N N . ARG A 1 104 ? 7.478 -5.080 1.216 1.00 90.69 104 ARG A N 1
ATOM 767 C CA . ARG A 1 104 ? 7.997 -4.473 2.451 1.00 90.69 104 ARG A CA 1
ATOM 768 C C . ARG A 1 104 ? 6.891 -4.040 3.418 1.00 90.69 104 ARG A C 1
ATOM 770 O O . ARG A 1 104 ? 7.132 -3.937 4.612 1.00 90.69 104 ARG A O 1
ATOM 777 N N . ASN A 1 105 ? 5.685 -3.826 2.897 1.00 92.56 105 ASN A N 1
ATOM 778 C CA . ASN A 1 105 ? 4.502 -3.426 3.658 1.00 92.56 105 ASN A CA 1
ATOM 779 C C . ASN A 1 105 ? 3.615 -4.628 4.030 1.00 92.56 105 ASN A C 1
ATOM 781 O O . ASN A 1 105 ? 2.444 -4.447 4.340 1.00 92.56 105 ASN A O 1
ATOM 785 N N . THR A 1 106 ? 4.145 -5.856 3.988 1.00 91.44 106 THR A N 1
ATOM 786 C CA . THR A 1 106 ? 3.381 -7.074 4.315 1.00 91.44 106 THR A CA 1
ATOM 787 C C . THR A 1 106 ? 2.725 -6.982 5.694 1.00 91.44 106 THR A C 1
ATOM 789 O O . THR A 1 106 ? 1.515 -7.148 5.796 1.00 91.44 106 THR A O 1
ATOM 792 N N . GLU A 1 107 ? 3.482 -6.598 6.726 1.00 91.69 107 GLU A N 1
ATOM 793 C CA . GLU A 1 107 ? 2.960 -6.464 8.095 1.00 91.69 107 GLU A CA 1
ATOM 794 C C . GLU A 1 107 ? 1.823 -5.432 8.194 1.00 91.69 107 GLU A C 1
ATOM 796 O O . GLU A 1 107 ? 0.839 -5.648 8.903 1.00 91.69 107 GLU A O 1
ATOM 801 N N . LEU A 1 108 ? 1.928 -4.321 7.456 1.00 92.94 108 LEU A N 1
ATOM 802 C CA . LEU A 1 108 ? 0.884 -3.297 7.398 1.00 92.94 108 LEU A CA 1
ATOM 803 C C . LEU A 1 108 ? -0.425 -3.887 6.858 1.00 92.94 108 LEU A C 1
ATOM 805 O O . LEU A 1 108 ? -1.477 -3.747 7.483 1.00 92.94 108 LEU A O 1
ATOM 809 N N . PHE A 1 109 ? -0.360 -4.571 5.715 1.00 93.38 109 PHE A N 1
ATOM 810 C CA . PHE A 1 109 ? -1.541 -5.164 5.093 1.00 93.38 109 PHE A CA 1
ATOM 811 C C . PHE A 1 109 ? -2.137 -6.292 5.943 1.00 93.38 109 PHE A C 1
ATOM 813 O O . PHE A 1 109 ? -3.352 -6.339 6.120 1.00 93.38 109 PHE A O 1
ATOM 820 N N . GLU A 1 110 ? -1.307 -7.141 6.549 1.00 92.12 110 GLU A N 1
ATOM 821 C CA . GLU A 1 110 ? -1.760 -8.198 7.462 1.00 92.12 110 GLU A CA 1
ATOM 822 C C . GLU A 1 110 ? -2.502 -7.630 8.683 1.00 92.12 110 GLU A C 1
ATOM 824 O O . GLU A 1 110 ? -3.547 -8.152 9.083 1.00 92.12 110 GLU A O 1
ATOM 829 N N . ARG A 1 111 ? -2.013 -6.526 9.268 1.00 92.31 111 ARG A N 1
ATOM 830 C CA . ARG A 1 111 ? -2.696 -5.843 10.381 1.00 92.31 111 ARG A CA 1
ATOM 831 C C . ARG A 1 111 ? -4.062 -5.303 9.959 1.00 92.31 111 ARG A C 1
ATOM 833 O O . ARG A 1 111 ? -5.040 -5.516 10.679 1.00 92.31 111 ARG A O 1
ATOM 840 N N . LEU A 1 112 ? -4.144 -4.670 8.788 1.00 92.12 112 LEU A N 1
ATOM 841 C CA . LEU A 1 112 ? -5.393 -4.122 8.249 1.00 92.12 112 LEU A CA 1
ATOM 842 C C . LEU A 1 112 ? -6.415 -5.215 7.889 1.00 92.12 112 LEU A C 1
ATOM 844 O O . LEU A 1 112 ? -7.613 -5.030 8.149 1.00 92.12 112 LEU A O 1
ATOM 848 N N . GLN A 1 113 ? -5.964 -6.360 7.360 1.00 90.19 113 GLN A N 1
ATOM 849 C CA . GLN A 1 113 ? -6.807 -7.545 7.134 1.00 90.19 113 GLN A CA 1
ATOM 850 C C . GLN A 1 113 ? -7.330 -8.126 8.447 1.00 90.19 113 GLN A C 1
ATOM 852 O O . GLN A 1 113 ? -8.508 -8.455 8.556 1.00 90.19 113 GLN A O 1
ATOM 857 N N . ALA A 1 114 ? -6.481 -8.188 9.477 1.00 90.00 114 ALA A N 1
ATOM 858 C CA . ALA A 1 114 ? -6.864 -8.658 10.805 1.00 90.00 114 ALA A CA 1
ATOM 859 C C . ALA A 1 114 ? -7.800 -7.690 11.557 1.00 90.00 114 ALA A C 1
ATOM 861 O O . ALA A 1 114 ? -8.152 -7.959 12.707 1.00 90.00 114 ALA A O 1
ATOM 862 N N . GLY A 1 115 ? -8.171 -6.555 10.951 1.00 88.62 115 GLY A N 1
ATOM 863 C CA . GLY A 1 115 ? -9.005 -5.540 11.588 1.00 88.62 115 GLY A CA 1
ATOM 864 C C . GLY A 1 115 ? -8.319 -4.899 12.791 1.00 88.62 115 GLY A C 1
ATOM 865 O O . GLY A 1 115 ? -8.989 -4.529 13.752 1.00 88.62 115 GLY A O 1
ATOM 866 N N . LYS A 1 116 ? -6.987 -4.795 12.767 1.00 88.50 116 LYS A N 1
ATOM 867 C CA . LYS A 1 116 ? -6.200 -4.072 13.769 1.00 88.50 116 LYS A CA 1
ATOM 868 C C . LYS A 1 116 ? -5.840 -2.700 13.221 1.00 88.50 116 LYS A C 1
ATOM 870 O O . LYS A 1 116 ? -5.622 -2.557 12.021 1.00 88.50 116 LYS A O 1
ATOM 875 N N . HIS A 1 117 ? -5.764 -1.710 14.107 1.00 88.56 117 HIS A N 1
ATOM 876 C CA . HIS A 1 117 ? -5.220 -0.407 13.738 1.00 88.56 117 HIS A CA 1
ATOM 877 C C . HIS A 1 117 ? -3.782 -0.603 13.258 1.00 88.56 117 HIS A C 1
ATOM 879 O O . HIS A 1 117 ? -3.024 -1.338 13.907 1.00 88.56 117 HIS A O 1
ATOM 885 N N . ALA A 1 118 ? -3.448 -0.001 12.124 1.00 84.88 118 ALA A N 1
ATOM 886 C CA . ALA A 1 118 ? -2.121 0.015 11.518 1.00 84.88 118 ALA A CA 1
ATOM 887 C C . ALA A 1 118 ? -1.263 1.157 12.063 1.00 84.88 118 ALA A C 1
ATOM 889 O O . ALA A 1 118 ? -1.851 2.208 12.367 1.00 84.88 118 ALA A O 1
#

Radius of gyration: 22.64 Å; chains: 1; bounding box: 36×75×36 Å

Sequence (118 aa):
MTQVKDKRAALRYPLCQALTDQGCPNMEALMPENTTLKRHAALVDRMANTVGIDLEEKLMAGMLDVDTIGDAVLNCTGCSSPGDCERWLDAHSHGADAPPSICRNTELFERLQAGKHA

Organism: NCBI:txid1155722

Secondary structure (DSSP, 8-state):
-----------S-TTSTT-SSS----GGGG-HHHHHHHHHHHHHHHHHHHTT--HHHHHHTTSS-HHHHHHHHHHHHT-S-HHHHHHHHHHTTT--SS--TT-TTHHHHHHHHTT---

Foldseek 3Di:
DDDDDDDDDDDDDPPPPPPDPDPPPDPVVPCPVVVLLVVLLVLVCLQCVQQVHDPVVCCVVQLEDPVVSSVLSVQSSPQPCPPVSVVVSVVSVVHDNARDPSRSCRVVSVCVVVVHRD

pLDDT: mean 77.8, std 19.67, range [35.91, 94.44]